Protein AF-A0AA86NHS2-F1 (afdb_monomer)

pLDDT: mean 91.29, std 10.72, range [33.91, 97.88]

Mean predicted aligned error: 5.71 Å

Secondary structure (DSSP, 8-state):
----TTTHHHHHHHHHHHHSS-SBSSSTT-B------SSS---EEEEEEEEETTEEEEEEEEETTTTEEEEEEEETTS-HHHHHHHHHHHHTT-HHHHHHHHHTT--EEEETTSSS--EEEETTEEEE-S--EEEE-----------

Organism: NCBI:txid28002

Sequence (147 aa):
MQIDKVSLDILEAIYQTKYNRKLVGSSMGQFHSDFQSKLGKVQYADQAVYISKKVYCARLVIDASKHIYDYHVRMKGVSDGAISVQADENFQGDFIKLYQYLYIAKPIKFDLCATKPIFEYKGYQVFTKGSFIRQLQFPLKDNEKKQ

Foldseek 3Di:
DDDDPVCVVVVQVVCCVVPVDGQDDDDPNHDDDPDDDPVADFPHFPDKADQDVQFIKTWTPHDPVVPDIDMDGTDPPADPVQLQVQCVVPPVSDSVVVRVCQQQFHKDKTWNPPPHWDWDDDPNDIDTDPTDIDIDTGDHPPPDPPD

Structure (mmCIF, N/CA/C/O backbone):
data_AF-A0AA86NHS2-F1
#
_entry.id   AF-A0AA86NHS2-F1
#
loop_
_atom_site.group_PDB
_atom_site.id
_atom_site.type_symbol
_atom_site.label_atom_id
_atom_site.label_alt_id
_atom_site.label_comp_id
_atom_site.label_asym_id
_atom_site.label_entity_id
_atom_site.label_seq_id
_atom_site.pdbx_PDB_ins_code
_atom_site.Cartn_x
_atom_site.Cartn_y
_atom_site.Cartn_z
_atom_site.occupancy
_atom_site.B_iso_or_equiv
_atom_site.auth_seq_id
_atom_site.auth_comp_id
_atom_site.auth_asym_id
_atom_site.auth_atom_id
_atom_site.pdbx_PDB_model_num
ATOM 1 N N . MET A 1 1 ? -8.450 -6.005 9.014 1.00 65.50 1 MET A N 1
ATOM 2 C CA . MET A 1 1 ? -9.927 -6.068 9.069 1.00 65.50 1 MET A CA 1
ATOM 3 C C . MET A 1 1 ? -10.426 -4.640 8.946 1.00 65.50 1 MET A C 1
ATOM 5 O O . MET A 1 1 ? -9.812 -3.780 9.561 1.00 65.50 1 MET A O 1
ATOM 9 N N . GLN A 1 2 ? -11.431 -4.368 8.113 1.00 76.06 2 GLN A N 1
ATOM 10 C CA . GLN A 1 2 ? -12.066 -3.047 8.067 1.00 76.06 2 GLN A CA 1
ATOM 11 C C . GLN A 1 2 ? -13.393 -3.126 8.805 1.00 76.06 2 GLN A C 1
ATOM 13 O O . GLN A 1 2 ? -14.148 -4.074 8.602 1.00 76.06 2 GLN A O 1
ATOM 18 N N . ILE A 1 3 ? -13.628 -2.154 9.674 1.00 84.50 3 ILE A N 1
ATOM 19 C CA . ILE A 1 3 ? -14.869 -2.002 10.421 1.00 84.50 3 ILE A CA 1
ATOM 20 C C . ILE A 1 3 ? -15.398 -0.625 10.053 1.00 84.50 3 ILE A C 1
ATOM 22 O O . ILE A 1 3 ? -14.632 0.341 10.015 1.00 84.50 3 ILE A O 1
ATOM 26 N N . ASP A 1 4 ? -16.683 -0.560 9.728 1.00 87.31 4 ASP A N 1
ATOM 27 C CA . ASP A 1 4 ? -17.345 0.711 9.493 1.00 87.31 4 ASP A CA 1
ATOM 28 C C . ASP A 1 4 ? -17.280 1.573 10.761 1.00 87.31 4 ASP A C 1
ATOM 30 O O . ASP A 1 4 ? -17.568 1.104 11.863 1.00 87.31 4 ASP A O 1
ATOM 34 N N . LYS A 1 5 ? -16.880 2.837 10.599 1.00 85.81 5 LYS A N 1
ATOM 35 C CA . LYS A 1 5 ? -16.620 3.733 11.729 1.00 85.81 5 LYS A CA 1
ATOM 36 C C . LYS A 1 5 ? -17.889 3.997 12.538 1.00 85.81 5 LYS A C 1
ATOM 38 O O . LYS A 1 5 ? -17.812 4.061 13.758 1.00 85.81 5 LYS A O 1
ATOM 43 N N . VAL A 1 6 ? -19.035 4.142 11.869 1.00 89.00 6 VAL A N 1
ATOM 44 C CA . VAL A 1 6 ? -20.322 4.440 12.522 1.00 89.00 6 VAL A CA 1
ATOM 45 C C . VAL A 1 6 ? -20.804 3.239 13.334 1.00 89.00 6 VAL A C 1
ATOM 47 O O . VAL A 1 6 ? -21.338 3.388 14.428 1.00 89.00 6 VAL A O 1
ATOM 50 N N . SER A 1 7 ? -20.564 2.037 12.820 1.00 92.25 7 SER A N 1
ATOM 51 C CA . SER A 1 7 ? -20.989 0.789 13.453 1.00 92.25 7 SER A CA 1
ATOM 52 C C . SER A 1 7 ? -20.069 0.321 14.592 1.00 92.25 7 SER A C 1
ATOM 54 O O . SER A 1 7 ? -20.418 -0.630 15.295 1.00 92.25 7 SER A O 1
ATOM 56 N N . LEU A 1 8 ? -18.899 0.947 14.781 1.00 91.38 8 LEU A N 1
ATOM 57 C CA . LEU A 1 8 ? -17.892 0.501 15.746 1.00 91.38 8 LEU A CA 1
ATOM 58 C C . LEU A 1 8 ? -18.406 0.562 17.190 1.00 91.38 8 LEU A C 1
ATOM 60 O O . LEU A 1 8 ? -18.296 -0.432 17.899 1.00 91.38 8 LEU A O 1
ATOM 64 N N . ASP A 1 9 ? -19.029 1.669 17.597 1.00 92.62 9 ASP A N 1
ATOM 65 C CA . ASP A 1 9 ? -19.517 1.848 18.974 1.00 92.62 9 ASP A CA 1
ATOM 66 C C . ASP A 1 9 ? -20.581 0.798 19.341 1.00 92.62 9 ASP A C 1
ATOM 68 O O . ASP A 1 9 ? -20.570 0.216 20.429 1.00 92.62 9 ASP A O 1
ATOM 72 N N . ILE A 1 10 ? -21.468 0.491 18.388 1.00 95.00 10 ILE A N 1
ATOM 73 C CA . ILE A 1 10 ? -22.498 -0.547 18.531 1.00 95.00 10 ILE A CA 1
ATOM 74 C C . ILE A 1 10 ? -21.839 -1.924 18.670 1.00 95.00 10 ILE A C 1
ATOM 76 O O . ILE A 1 10 ? -22.213 -2.720 19.536 1.00 95.00 10 ILE A O 1
ATOM 80 N N . LEU A 1 11 ? -20.840 -2.208 17.831 1.00 94.44 11 LEU A N 1
ATOM 81 C CA . LEU A 1 11 ? -20.103 -3.465 17.865 1.00 94.44 11 LEU A CA 1
ATOM 82 C C . LEU A 1 11 ? -19.352 -3.645 19.193 1.00 94.44 11 LEU A C 1
ATOM 84 O O . LEU A 1 11 ? -19.390 -4.741 19.754 1.00 94.44 11 LEU A O 1
ATOM 88 N N . GLU A 1 12 ? -18.710 -2.596 19.716 1.00 94.81 12 GLU A N 1
ATOM 89 C CA . GLU A 1 12 ? -18.030 -2.629 21.016 1.00 94.81 12 GLU A CA 1
ATOM 90 C C . GLU A 1 12 ? -19.004 -2.952 22.156 1.00 94.81 12 GLU A C 1
ATOM 92 O O . GLU A 1 12 ? -18.722 -3.839 22.967 1.00 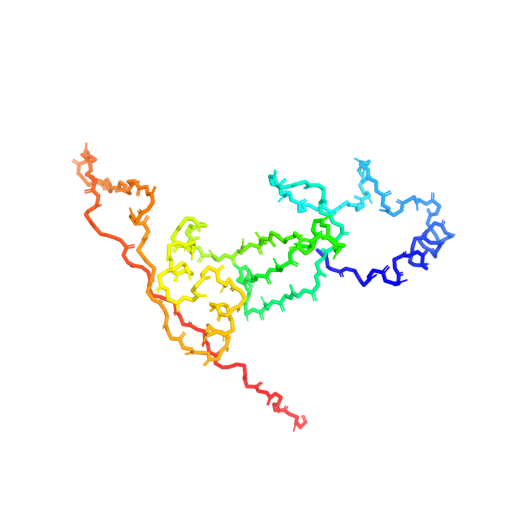94.81 12 GLU A O 1
ATOM 97 N N . ALA A 1 13 ? -20.173 -2.301 22.183 1.00 96.06 13 ALA A N 1
ATOM 98 C CA . ALA A 1 13 ? -21.196 -2.524 23.204 1.00 96.06 13 ALA A CA 1
ATOM 99 C C . ALA A 1 13 ? -21.746 -3.962 23.183 1.00 96.06 13 ALA A C 1
ATOM 101 O O . ALA A 1 13 ? -21.842 -4.621 24.227 1.00 96.06 13 ALA A O 1
ATOM 102 N N . ILE A 1 14 ? -22.061 -4.488 21.994 1.00 96.56 14 ILE A N 1
ATOM 103 C CA . ILE A 1 14 ? -22.547 -5.867 21.831 1.00 96.56 14 ILE A CA 1
ATOM 104 C C . ILE A 1 14 ? -21.451 -6.872 22.204 1.00 96.56 14 ILE A C 1
ATOM 106 O O . ILE A 1 14 ? -21.726 -7.860 22.889 1.00 96.56 14 ILE A O 1
ATOM 110 N N . TYR A 1 15 ? -20.206 -6.632 21.786 1.00 96.06 15 TYR A N 1
ATOM 111 C CA . TYR A 1 15 ? -19.075 -7.510 22.086 1.00 96.06 15 TYR A CA 1
ATOM 112 C C . TYR A 1 15 ? -18.791 -7.573 23.593 1.00 96.06 15 TYR A C 1
ATOM 114 O O . TYR A 1 15 ? -18.637 -8.669 24.139 1.00 96.06 15 TYR A O 1
ATOM 122 N N . GLN A 1 16 ? -18.816 -6.427 24.283 1.00 96.75 16 GLN A N 1
ATOM 123 C CA . GLN A 1 16 ? -18.694 -6.368 25.739 1.00 96.75 16 GLN A CA 1
ATOM 124 C C . GLN A 1 16 ? -19.843 -7.115 26.423 1.00 96.75 16 GLN A C 1
ATOM 126 O O . GLN A 1 16 ? -19.592 -7.900 27.329 1.00 96.75 16 GLN A O 1
ATOM 131 N N . THR A 1 17 ? -21.086 -6.939 25.972 1.00 97.88 17 THR A N 1
ATOM 132 C CA . THR A 1 17 ? -22.250 -7.626 26.563 1.00 97.88 17 THR A CA 1
ATOM 133 C C . THR A 1 17 ? -22.166 -9.143 26.390 1.00 97.88 17 THR A C 1
ATOM 135 O O . THR A 1 17 ? -22.435 -9.898 27.319 1.00 97.88 17 THR A O 1
ATOM 138 N N . LYS A 1 18 ? -21.768 -9.607 25.201 1.00 97.88 18 LYS A N 1
ATOM 139 C CA . LYS A 1 18 ? -21.750 -11.033 24.861 1.00 97.88 18 LYS A CA 1
ATOM 140 C C . LYS A 1 18 ? -20.569 -11.787 25.468 1.00 97.88 18 LYS A C 1
ATOM 142 O O . LYS A 1 18 ? -20.714 -12.951 25.828 1.00 97.88 18 LYS A O 1
ATOM 147 N N . TYR A 1 19 ? -19.400 -11.154 25.533 1.00 96.12 19 TYR A N 1
ATOM 148 C CA . TYR A 1 19 ? -18.154 -11.831 25.900 1.00 96.12 19 TYR A CA 1
ATOM 149 C C . TYR A 1 19 ? -17.507 -11.288 27.174 1.00 96.12 19 TYR A C 1
ATOM 151 O O . TYR A 1 19 ? -16.507 -11.850 27.611 1.00 96.12 19 TYR A O 1
ATOM 159 N N . ASN A 1 20 ? -18.040 -10.209 27.759 1.00 95.94 20 ASN A N 1
ATOM 160 C CA . ASN A 1 20 ? -17.457 -9.484 28.891 1.00 95.94 20 ASN A CA 1
ATOM 161 C C . ASN A 1 20 ? -15.980 -9.105 28.669 1.00 95.94 20 ASN A C 1
ATOM 163 O O . ASN A 1 20 ? -15.144 -9.186 29.569 1.00 95.94 20 ASN A O 1
ATOM 167 N N . ARG A 1 21 ? -15.639 -8.737 27.429 1.00 94.62 21 ARG A N 1
ATOM 168 C CA . ARG A 1 21 ? -14.285 -8.376 26.996 1.00 94.62 21 ARG A CA 1
ATOM 169 C C . ARG A 1 21 ? -14.339 -7.106 26.168 1.00 94.62 21 ARG A C 1
ATOM 171 O O . ARG A 1 21 ? -15.222 -6.954 25.332 1.00 94.62 21 ARG A O 1
ATOM 178 N N . LYS A 1 22 ? -13.336 -6.247 26.335 1.00 95.12 22 LYS A N 1
ATOM 179 C CA . LYS A 1 22 ? -13.182 -5.043 25.518 1.00 95.12 22 LYS A CA 1
ATOM 180 C C . LYS A 1 22 ? -12.757 -5.425 24.098 1.00 95.12 22 LYS A C 1
ATOM 182 O O . LYS A 1 22 ? -11.830 -6.219 23.944 1.00 95.12 22 LYS A O 1
ATOM 187 N N . LEU A 1 23 ? -13.417 -4.864 23.084 1.00 93.25 23 LEU A N 1
ATOM 188 C CA . LEU A 1 23 ? -13.103 -5.135 21.679 1.00 93.25 23 LEU A CA 1
ATOM 189 C C . LEU A 1 23 ? -11.828 -4.414 21.233 1.00 93.25 23 LEU A C 1
ATOM 191 O O . LEU A 1 23 ? -10.956 -5.049 20.652 1.00 93.25 23 LEU A O 1
ATOM 195 N N . VAL A 1 24 ? -11.713 -3.110 21.504 1.00 92.19 24 VAL A N 1
ATOM 196 C CA . VAL A 1 24 ? -10.607 -2.267 21.028 1.00 92.19 24 VAL A CA 1
ATOM 197 C C . VAL A 1 24 ? -9.635 -1.915 22.155 1.00 92.19 24 VAL A C 1
ATOM 199 O O . VAL A 1 24 ? -10.031 -1.533 23.258 1.00 92.19 24 VAL A O 1
ATOM 202 N N . GLY A 1 25 ? -8.337 -2.022 21.882 1.00 90.69 25 GLY A N 1
ATOM 203 C CA . GLY A 1 25 ? -7.265 -1.715 22.823 1.00 90.69 25 GLY A CA 1
ATOM 204 C C . GLY A 1 25 ? -5.950 -2.417 22.477 1.00 90.69 25 GLY A C 1
ATOM 205 O O . GLY A 1 25 ? -5.772 -2.918 21.371 1.00 90.69 25 GLY A O 1
ATOM 206 N N . SER A 1 26 ? -5.009 -2.414 23.420 1.00 90.06 26 SER A N 1
ATOM 207 C CA . SER A 1 26 ? -3.631 -2.892 23.232 1.00 90.06 26 SER A CA 1
ATOM 208 C C . SER A 1 26 ? -3.346 -4.273 23.828 1.00 90.06 26 SER A C 1
ATOM 210 O O . SER A 1 26 ? -2.252 -4.804 23.650 1.00 90.06 26 SER A O 1
ATOM 212 N N . SER A 1 27 ? -4.294 -4.860 24.562 1.00 92.56 27 SER A N 1
ATOM 213 C CA . SER A 1 27 ? -4.116 -6.184 25.167 1.00 92.56 27 SER A CA 1
ATOM 214 C C . SER A 1 27 ? -4.334 -7.306 24.153 1.00 92.56 27 SER A C 1
ATOM 216 O O . SER A 1 27 ? -5.006 -7.137 23.136 1.00 92.56 27 SER A O 1
ATOM 218 N N . MET A 1 28 ? -3.797 -8.491 24.450 1.00 89.44 28 MET A N 1
ATOM 219 C CA . MET A 1 28 ? -3.968 -9.671 23.601 1.00 89.44 28 MET A CA 1
ATOM 220 C C . MET A 1 28 ? -5.457 -9.974 23.363 1.00 89.44 28 MET A C 1
ATOM 222 O O . MET A 1 28 ? -6.243 -10.083 24.305 1.00 89.44 28 MET A O 1
ATOM 226 N N . GLY A 1 29 ? -5.835 -10.125 22.093 1.00 87.25 29 GLY A N 1
ATOM 227 C CA . GLY A 1 29 ? -7.222 -10.359 21.683 1.00 87.25 29 GLY A CA 1
ATOM 228 C C . GLY A 1 29 ? -8.070 -9.093 21.521 1.00 87.25 29 GLY A C 1
ATOM 229 O O . GLY A 1 29 ? -9.257 -9.220 21.232 1.00 87.25 29 GLY A O 1
ATOM 230 N N . GLN A 1 30 ? -7.487 -7.901 21.686 1.00 92.75 30 GLN A N 1
ATOM 231 C CA . GLN A 1 30 ? -8.120 -6.627 21.343 1.00 92.75 30 GLN A CA 1
ATOM 232 C C . GLN A 1 30 ? -7.689 -6.163 19.948 1.00 92.75 30 GLN A C 1
ATOM 234 O O . GLN A 1 30 ? -6.562 -6.397 19.508 1.00 92.75 30 GLN A O 1
ATOM 239 N N . PHE A 1 31 ? -8.593 -5.479 19.257 1.00 89.38 31 PHE A N 1
ATOM 240 C CA . PHE A 1 31 ? -8.326 -4.835 17.981 1.00 89.38 31 PHE A CA 1
ATOM 241 C C . PHE A 1 31 ? -7.714 -3.452 18.196 1.00 89.38 31 PHE A C 1
ATOM 243 O O . PHE A 1 31 ? -8.094 -2.710 19.097 1.00 89.38 31 PHE A O 1
ATOM 250 N N . HIS A 1 32 ? -6.795 -3.074 17.324 1.00 84.75 32 HIS A N 1
ATOM 251 C CA . HIS A 1 32 ? -6.306 -1.711 17.186 1.00 84.75 32 HIS A CA 1
ATOM 252 C C . HIS A 1 32 ? -6.090 -1.437 15.699 1.00 84.75 32 HIS A C 1
ATOM 254 O O . HIS A 1 32 ? -6.008 -2.361 14.889 1.00 84.75 32 HIS A O 1
ATOM 260 N N . SER A 1 33 ? -6.066 -0.162 15.318 1.00 82.12 33 SER A N 1
ATOM 261 C CA . SER A 1 33 ? -5.696 0.193 13.952 1.00 82.12 33 SER A CA 1
ATOM 262 C C . SER A 1 33 ? -4.195 -0.022 13.780 1.00 82.12 33 SER A C 1
ATOM 264 O O . SER A 1 33 ? -3.404 0.640 14.449 1.00 82.12 33 SER A O 1
ATOM 266 N N . ASP A 1 34 ? -3.811 -0.913 12.867 1.00 80.56 34 ASP A N 1
ATOM 267 C CA . ASP A 1 34 ? -2.405 -1.176 12.529 1.00 80.56 34 ASP A CA 1
ATOM 268 C C . ASP A 1 34 ? -1.788 -0.069 11.650 1.00 80.56 34 ASP A C 1
ATOM 270 O O . ASP A 1 34 ? -0.605 -0.121 11.309 1.00 80.56 34 ASP A O 1
ATOM 274 N N . PHE A 1 35 ? -2.579 0.921 11.219 1.00 86.94 35 PHE A N 1
ATOM 275 C CA . PHE A 1 35 ? -2.100 1.960 10.314 1.00 86.94 35 PHE A CA 1
ATOM 276 C C . PHE A 1 35 ? -1.223 2.979 11.041 1.00 86.94 35 PHE A C 1
ATOM 278 O O . PHE A 1 35 ? -1.631 3.592 12.027 1.00 86.94 35 PHE A O 1
ATOM 285 N N . GLN A 1 36 ? -0.030 3.196 10.494 1.00 85.88 36 GLN A N 1
ATOM 286 C CA . GLN A 1 36 ? 0.935 4.182 10.963 1.00 85.88 36 GLN A CA 1
ATOM 287 C C . GLN A 1 36 ? 1.125 5.249 9.888 1.00 85.88 36 GLN A C 1
ATOM 289 O O . GLN A 1 36 ? 1.149 4.934 8.700 1.00 85.88 36 GLN A O 1
ATOM 294 N N . SER A 1 37 ? 1.285 6.499 10.314 1.00 90.38 37 SER A N 1
ATOM 295 C CA . SER A 1 37 ? 1.599 7.628 9.444 1.00 90.38 37 SER A CA 1
ATOM 296 C C . SER A 1 37 ? 2.657 8.497 10.109 1.00 90.38 37 SER A C 1
ATOM 298 O O . SER A 1 37 ? 2.643 8.685 11.326 1.00 90.38 37 SER A O 1
ATOM 300 N N . LYS A 1 38 ? 3.570 9.052 9.308 1.00 89.88 38 LYS A N 1
ATOM 301 C CA . LYS A 1 38 ? 4.534 10.055 9.788 1.00 89.88 38 LYS A CA 1
ATOM 302 C C . LYS A 1 38 ? 3.893 11.433 9.976 1.00 89.88 38 LYS A C 1
ATOM 304 O O . LYS A 1 38 ? 4.463 12.269 10.666 1.00 89.88 38 LYS A O 1
ATOM 309 N N . LEU A 1 39 ? 2.725 11.661 9.372 1.00 91.50 39 LEU A N 1
ATOM 310 C CA . LEU A 1 39 ? 2.003 12.934 9.418 1.00 91.50 39 LEU A CA 1
ATOM 311 C C . LEU A 1 39 ? 1.151 13.081 10.687 1.00 91.50 39 LEU A C 1
ATOM 313 O O . LEU A 1 39 ? 0.716 14.183 11.007 1.00 91.50 39 LEU A O 1
ATOM 317 N N . GLY A 1 40 ? 0.919 11.988 11.421 1.00 92.00 40 GLY A N 1
ATOM 318 C CA . GLY A 1 40 ? 0.203 12.007 12.693 1.00 92.00 40 GLY A CA 1
ATOM 319 C C . GLY A 1 40 ? -0.610 10.741 12.955 1.00 92.00 40 GLY A C 1
ATOM 320 O O . GLY A 1 40 ? -0.426 9.702 12.321 1.00 92.00 40 GLY A O 1
ATOM 321 N N . LYS A 1 41 ? -1.531 10.828 13.921 1.00 91.12 41 LYS A N 1
ATOM 322 C CA . LYS A 1 41 ? -2.422 9.718 14.272 1.00 91.12 41 LYS A CA 1
ATOM 323 C C . LYS A 1 41 ? -3.495 9.544 13.196 1.00 91.12 41 LYS A C 1
ATOM 325 O O . LYS A 1 41 ? -4.269 10.458 12.936 1.00 91.12 41 LYS A O 1
ATOM 330 N N . VAL A 1 42 ? -3.578 8.342 12.634 1.00 92.44 42 VAL A N 1
ATOM 331 C CA . VAL A 1 42 ? -4.625 7.963 11.679 1.00 92.44 42 VAL A CA 1
ATOM 332 C C . VAL A 1 42 ? -5.981 7.935 12.385 1.00 92.44 42 VAL A C 1
ATOM 334 O O . VAL A 1 42 ? -6.139 7.241 13.391 1.00 92.44 42 VAL A O 1
ATOM 337 N N . GLN A 1 43 ? -6.959 8.674 11.860 1.00 90.94 43 GLN A N 1
ATOM 338 C CA . GLN A 1 43 ? -8.319 8.697 12.403 1.00 90.94 43 GLN A CA 1
ATOM 339 C C . GLN A 1 43 ? -9.170 7.566 11.820 1.00 90.94 43 GLN A C 1
ATOM 341 O O . GLN A 1 43 ? -9.808 6.822 12.559 1.00 90.94 43 GLN A O 1
ATOM 346 N N . TYR A 1 44 ? -9.207 7.461 10.493 1.00 91.25 44 TYR A N 1
ATOM 347 C CA . TYR A 1 44 ? -9.936 6.444 9.732 1.00 91.25 44 TYR A CA 1
ATOM 348 C C . TYR A 1 44 ? -9.433 6.437 8.282 1.00 91.25 44 TYR A C 1
ATOM 350 O O . TYR A 1 44 ? -8.658 7.307 7.889 1.00 91.25 44 TYR A O 1
ATOM 358 N N . ALA A 1 45 ? -9.865 5.459 7.489 1.00 92.50 45 ALA A N 1
ATOM 359 C CA . ALA A 1 45 ? -9.681 5.474 6.041 1.00 92.50 45 ALA A CA 1
ATOM 360 C C . ALA A 1 45 ? -11.000 5.875 5.372 1.00 92.50 45 ALA A C 1
ATOM 362 O O . ALA A 1 45 ? -12.040 5.315 5.716 1.00 92.50 45 ALA A O 1
ATOM 363 N N . ASP A 1 46 ? -10.966 6.837 4.452 1.00 93.81 46 ASP A N 1
ATOM 364 C CA . ASP A 1 46 ? -12.158 7.337 3.750 1.00 93.81 46 ASP A CA 1
ATOM 365 C C . ASP A 1 46 ? -12.336 6.714 2.359 1.00 93.81 46 ASP A C 1
ATOM 367 O O . ASP A 1 46 ? -13.447 6.651 1.837 1.00 93.81 46 ASP A O 1
ATOM 371 N N . GLN A 1 47 ? -11.252 6.211 1.767 1.00 94.00 47 GLN A N 1
ATOM 372 C CA . GLN A 1 47 ? -11.268 5.574 0.459 1.00 94.00 47 GLN A CA 1
ATOM 373 C C . GLN A 1 47 ? -10.332 4.367 0.427 1.00 94.00 47 GLN A C 1
ATOM 375 O O . GLN A 1 47 ? -9.239 4.398 0.990 1.00 94.00 47 GLN A O 1
ATOM 380 N N . ALA A 1 48 ? -10.736 3.300 -0.264 1.00 94.25 48 ALA A N 1
ATOM 381 C CA . ALA A 1 48 ? -9.882 2.142 -0.489 1.00 94.25 48 ALA A CA 1
ATOM 382 C C . ALA A 1 48 ? -10.171 1.453 -1.828 1.00 94.25 48 ALA A C 1
ATOM 384 O O . ALA A 1 48 ? -11.309 1.415 -2.292 1.00 94.25 48 ALA A O 1
ATOM 385 N N . VAL A 1 49 ? -9.132 0.872 -2.430 1.00 95.62 49 VAL A N 1
ATOM 386 C CA . VAL A 1 49 ? -9.201 0.083 -3.665 1.00 95.62 49 VAL A CA 1
ATOM 387 C C . VAL A 1 49 ? -8.620 -1.302 -3.399 1.00 95.62 49 VAL A C 1
ATOM 389 O O . VAL A 1 49 ? -7.444 -1.434 -3.056 1.00 95.62 49 VAL A O 1
ATOM 392 N N . TYR A 1 50 ? -9.439 -2.342 -3.582 1.00 94.31 50 TYR A N 1
ATOM 393 C CA . TYR A 1 50 ? -9.079 -3.743 -3.345 1.00 94.31 50 TYR A CA 1
ATOM 394 C C . TYR A 1 50 ? -9.073 -4.547 -4.644 1.00 94.31 50 TYR A C 1
ATOM 396 O O . TYR A 1 50 ? -10.122 -4.928 -5.177 1.00 94.31 50 TYR A O 1
ATOM 404 N N . ILE A 1 51 ? -7.874 -4.854 -5.135 1.00 94.50 51 ILE A N 1
ATOM 405 C CA . ILE A 1 51 ? -7.700 -5.509 -6.433 1.00 94.50 51 ILE A CA 1
ATOM 406 C C . ILE A 1 51 ? -7.658 -7.027 -6.251 1.00 94.50 51 ILE A C 1
ATOM 408 O O . ILE A 1 51 ? -8.519 -7.742 -6.761 1.00 94.50 51 ILE A O 1
ATOM 412 N N . SER A 1 52 ? -6.704 -7.522 -5.458 1.00 92.06 52 SER A N 1
ATOM 413 C CA . SER A 1 52 ? -6.506 -8.953 -5.209 1.00 92.06 52 SER A CA 1
ATOM 414 C C . SER A 1 52 ? -5.914 -9.215 -3.821 1.00 92.06 52 SER A C 1
ATOM 416 O O . SER A 1 52 ? -5.610 -8.297 -3.056 1.00 92.06 52 SER A O 1
ATOM 418 N N . LYS A 1 53 ? -5.682 -10.493 -3.482 1.00 92.38 53 LYS A N 1
ATOM 419 C CA . LYS A 1 53 ? -4.961 -10.861 -2.252 1.00 92.38 53 LYS A CA 1
ATOM 420 C C . LYS A 1 53 ? -3.617 -10.120 -2.194 1.00 92.38 53 LYS A C 1
ATOM 422 O O . LYS A 1 53 ? -2.791 -10.276 -3.090 1.00 92.38 53 LYS A O 1
ATOM 427 N N . LYS A 1 54 ? -3.393 -9.365 -1.109 1.00 93.69 54 LYS A N 1
ATOM 428 C CA . LYS A 1 54 ? -2.175 -8.567 -0.855 1.00 93.69 54 LYS A CA 1
ATOM 429 C C . LYS A 1 54 ? -1.906 -7.463 -1.897 1.00 93.69 54 LYS A C 1
ATOM 431 O O . LYS A 1 54 ? -0.750 -7.074 -2.057 1.00 93.69 54 LYS A O 1
ATOM 436 N N . VAL A 1 55 ? -2.946 -6.989 -2.590 1.00 95.81 55 VAL A N 1
ATOM 437 C CA . VAL A 1 55 ? -2.877 -5.837 -3.499 1.00 95.81 55 VAL A CA 1
ATOM 438 C C . VAL A 1 55 ? -4.043 -4.894 -3.213 1.00 95.81 55 VAL A C 1
ATOM 440 O O . VAL A 1 55 ? -5.177 -5.162 -3.621 1.00 95.81 55 VAL A O 1
ATOM 443 N N . TYR A 1 56 ? -3.768 -3.823 -2.472 1.00 95.69 56 TYR A N 1
ATOM 444 C CA . TYR A 1 56 ? -4.757 -2.815 -2.101 1.00 95.69 56 TYR A CA 1
ATOM 445 C C . TYR A 1 56 ? -4.110 -1.478 -1.729 1.00 95.69 56 TYR A C 1
ATOM 447 O O . TYR A 1 56 ? -2.939 -1.423 -1.356 1.00 95.69 56 TYR A O 1
ATOM 455 N N . CYS A 1 57 ? -4.899 -0.413 -1.799 1.00 96.56 57 CYS A N 1
ATOM 456 C CA . CYS A 1 57 ? -4.539 0.921 -1.333 1.00 96.56 57 CYS A CA 1
ATOM 457 C C . CYS A 1 57 ? -5.681 1.470 -0.481 1.00 96.56 57 CYS A C 1
ATOM 459 O O . CYS A 1 57 ? -6.845 1.270 -0.824 1.00 96.56 57 CYS A O 1
ATOM 461 N N . ALA A 1 58 ? -5.352 2.144 0.616 1.00 95.19 58 ALA A N 1
ATOM 462 C CA . ALA A 1 58 ? -6.292 2.902 1.425 1.00 95.19 58 ALA A CA 1
ATOM 463 C C . ALA A 1 58 ? -5.755 4.318 1.635 1.00 95.19 58 ALA A C 1
ATOM 465 O O . ALA A 1 58 ? -4.591 4.486 2.004 1.00 95.19 58 ALA A O 1
ATOM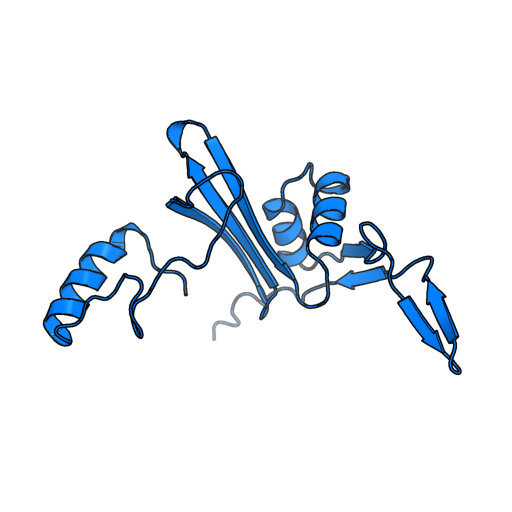 466 N N .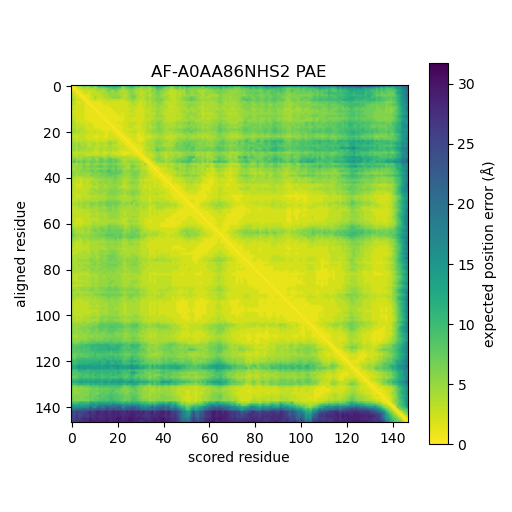 ARG A 1 59 ? -6.605 5.324 1.427 1.00 95.62 59 ARG A N 1
ATOM 467 C CA . ARG A 1 59 ? -6.324 6.700 1.826 1.00 95.62 59 ARG A CA 1
ATOM 468 C C . ARG A 1 59 ? -6.696 6.861 3.293 1.00 95.62 59 ARG A C 1
ATOM 470 O O . ARG A 1 59 ? -7.803 6.528 3.710 1.00 95.62 59 ARG A O 1
ATOM 477 N N . LEU A 1 60 ? -5.725 7.302 4.074 1.00 95.00 60 LEU A N 1
ATOM 478 C CA . LEU A 1 60 ? -5.806 7.486 5.509 1.00 95.00 60 LEU A CA 1
ATOM 479 C C . LEU A 1 60 ? -6.055 8.961 5.806 1.00 95.00 60 LEU A C 1
ATOM 481 O O . LEU A 1 60 ? -5.302 9.826 5.368 1.00 95.00 60 LEU A O 1
ATOM 485 N N . VAL A 1 61 ? -7.089 9.245 6.586 1.00 95.00 61 VAL A N 1
ATOM 486 C CA . VAL A 1 61 ? -7.387 10.590 7.074 1.00 95.00 61 VAL A CA 1
ATOM 487 C C . VAL A 1 61 ? -6.640 10.808 8.385 1.00 95.00 61 VAL A C 1
ATOM 489 O O . VAL A 1 61 ? -6.875 10.097 9.367 1.00 95.00 61 VAL A O 1
ATOM 492 N N . ILE A 1 62 ? -5.739 11.791 8.400 1.00 95.44 62 ILE A N 1
ATOM 493 C CA . ILE A 1 62 ? -4.984 12.197 9.595 1.00 95.44 62 ILE A CA 1
ATOM 494 C C . ILE A 1 62 ? -5.698 13.363 10.284 1.00 95.44 62 ILE A C 1
ATOM 496 O O . ILE A 1 62 ? -5.956 13.321 11.486 1.00 95.44 62 ILE A O 1
ATOM 500 N N . ASP A 1 63 ? -6.076 14.383 9.511 1.00 93.75 63 ASP A N 1
ATOM 501 C CA . ASP A 1 63 ? -6.875 15.518 9.974 1.00 93.75 63 ASP A CA 1
ATOM 502 C C . ASP A 1 63 ? -7.860 15.931 8.875 1.00 93.75 63 ASP A C 1
ATOM 504 O O . ASP A 1 63 ? -7.478 16.528 7.866 1.00 93.75 63 ASP A O 1
ATOM 508 N N . ALA A 1 64 ? -9.140 15.606 9.077 1.00 91.69 64 ALA A N 1
ATOM 509 C CA . ALA A 1 64 ? -10.204 15.931 8.132 1.00 91.69 64 ALA A CA 1
ATOM 510 C C . ALA A 1 64 ? -10.418 17.446 7.978 1.00 91.69 64 ALA A C 1
ATOM 512 O O . ALA A 1 64 ? -10.754 17.903 6.891 1.00 91.69 64 ALA A O 1
ATOM 513 N N . SER A 1 65 ? -10.197 18.234 9.037 1.00 93.62 65 SER A N 1
ATOM 514 C CA . SER A 1 65 ? -10.419 19.687 9.004 1.00 93.62 65 SER A CA 1
ATOM 515 C C . SER A 1 65 ? -9.371 20.409 8.155 1.00 93.62 65 SER A C 1
ATOM 517 O O . SER A 1 65 ? -9.676 21.3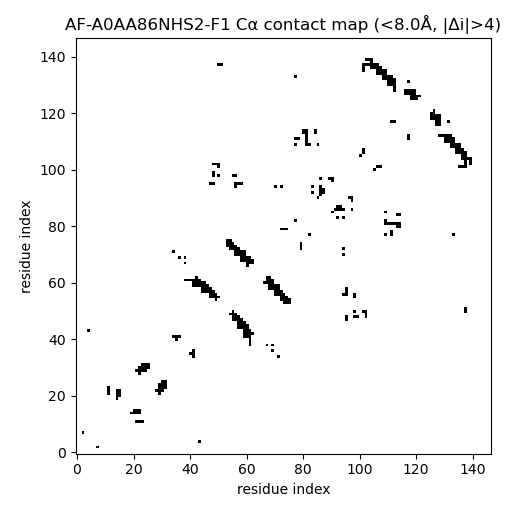77 7.460 1.00 93.62 65 SER A O 1
ATOM 519 N N . LYS A 1 66 ? -8.139 19.891 8.162 1.00 93.94 66 LYS A N 1
ATOM 520 C CA . LYS A 1 66 ? -6.996 20.440 7.422 1.00 93.94 66 LYS A CA 1
ATOM 521 C C . LYS A 1 66 ? -6.718 19.722 6.105 1.00 93.94 66 LYS A C 1
ATOM 523 O O . LYS A 1 66 ? -5.741 20.059 5.448 1.00 93.94 66 LYS A O 1
ATOM 528 N N . HIS A 1 67 ? -7.551 18.749 5.728 1.00 92.62 67 HIS A N 1
ATOM 529 C CA . HIS A 1 67 ? -7.366 17.944 4.519 1.00 92.62 67 HIS A CA 1
ATOM 530 C C . HIS A 1 67 ? -5.974 17.279 4.466 1.00 92.62 67 HIS A C 1
ATOM 532 O O . HIS A 1 67 ? -5.321 17.244 3.424 1.00 92.62 67 HIS A O 1
ATOM 538 N N . ILE A 1 68 ? -5.504 16.770 5.613 1.00 94.94 68 ILE A N 1
ATOM 539 C CA . ILE A 1 68 ? -4.221 16.063 5.719 1.00 94.94 68 ILE A CA 1
ATOM 540 C C . ILE A 1 68 ? -4.476 14.567 5.561 1.00 94.94 68 ILE A C 1
ATOM 542 O O . ILE A 1 68 ? -5.137 13.940 6.401 1.00 94.94 68 ILE A O 1
ATOM 546 N N . TYR A 1 69 ? -3.906 14.004 4.499 1.00 94.81 69 TYR A N 1
ATOM 547 C CA . TYR A 1 69 ? -4.053 12.603 4.128 1.00 94.81 69 TYR A CA 1
ATOM 548 C C . TYR A 1 69 ? -2.700 11.902 4.053 1.00 94.81 69 TYR A C 1
ATOM 550 O O . TYR A 1 69 ? -1.684 12.517 3.736 1.00 94.81 69 TYR A O 1
ATOM 558 N N . ASP A 1 70 ? -2.718 10.599 4.299 1.00 95.44 70 ASP A N 1
ATOM 559 C CA . ASP A 1 70 ? -1.617 9.685 4.005 1.00 95.44 70 ASP A CA 1
ATOM 560 C C . ASP A 1 70 ? -2.158 8.481 3.221 1.00 95.44 70 ASP A C 1
ATOM 562 O O . ASP A 1 70 ? -3.371 8.313 3.074 1.00 95.44 70 ASP A O 1
ATOM 566 N N . TYR A 1 71 ? -1.282 7.617 2.724 1.00 95.44 71 TYR A N 1
ATOM 567 C CA . TYR A 1 71 ? -1.671 6.418 1.994 1.00 95.44 71 TYR A CA 1
ATOM 568 C C . TYR A 1 71 ? -1.058 5.176 2.622 1.00 95.44 71 TYR A C 1
ATOM 570 O O . TYR A 1 71 ? 0.146 5.079 2.841 1.00 95.44 71 TYR A O 1
ATOM 578 N N . HIS A 1 72 ? -1.895 4.166 2.838 1.00 94.56 72 HIS A N 1
ATOM 579 C CA . HIS A 1 72 ? -1.433 2.821 3.126 1.00 94.56 72 HIS A CA 1
ATOM 580 C C . HIS A 1 72 ? -1.549 1.969 1.868 1.00 94.56 72 HIS A C 1
ATOM 582 O O . HIS A 1 72 ? -2.646 1.634 1.414 1.00 94.56 72 HIS A O 1
ATOM 588 N N . VAL A 1 73 ? -0.400 1.615 1.304 1.00 95.56 73 VAL A N 1
ATOM 589 C CA . VAL A 1 73 ? -0.299 0.824 0.079 1.00 95.56 73 VAL A CA 1
ATOM 590 C C . VAL A 1 73 ? 0.209 -0.573 0.380 1.00 95.56 73 VAL A C 1
ATOM 592 O O . VAL A 1 73 ? 1.033 -0.789 1.265 1.00 95.56 73 VAL A O 1
ATOM 595 N N . ARG A 1 74 ? -0.274 -1.548 -0.383 1.00 95.50 74 ARG A N 1
ATOM 596 C CA . ARG A 1 74 ? 0.273 -2.896 -0.374 1.00 95.50 74 ARG A CA 1
ATOM 597 C C . ARG A 1 74 ? 0.221 -3.477 -1.769 1.00 95.50 74 ARG A C 1
ATOM 599 O O . ARG A 1 74 ? -0.858 -3.632 -2.329 1.00 95.50 74 ARG A O 1
ATOM 606 N N . MET A 1 75 ? 1.374 -3.906 -2.275 1.00 96.06 75 MET A N 1
ATOM 607 C CA . MET A 1 75 ? 1.481 -4.563 -3.575 1.00 96.06 75 MET A CA 1
ATOM 608 C C . MET A 1 75 ? 2.484 -5.713 -3.508 1.00 96.06 75 MET A C 1
ATOM 610 O O . MET A 1 75 ? 3.688 -5.516 -3.367 1.00 96.06 75 MET A O 1
ATOM 614 N N . LYS A 1 76 ? 1.999 -6.958 -3.569 1.00 95.31 76 LYS A N 1
ATOM 615 C CA . LYS A 1 76 ? 2.874 -8.134 -3.453 1.00 95.31 76 LYS A CA 1
ATOM 616 C C . LYS A 1 76 ? 3.968 -8.117 -4.530 1.00 95.31 76 LYS A C 1
ATOM 618 O O . LYS A 1 76 ? 3.685 -8.233 -5.716 1.00 95.31 76 LYS A O 1
ATOM 623 N N . GLY A 1 77 ? 5.223 -8.102 -4.083 1.00 93.62 77 GLY A N 1
ATOM 624 C CA . GLY A 1 77 ? 6.392 -8.193 -4.958 1.00 93.62 77 GLY A CA 1
ATOM 625 C C . GLY A 1 77 ? 6.842 -6.865 -5.563 1.00 93.62 77 GLY A C 1
ATOM 626 O O . GLY A 1 77 ? 7.780 -6.886 -6.351 1.00 93.62 77 GLY A O 1
ATOM 627 N N . VAL A 1 78 ? 6.221 -5.745 -5.187 1.00 96.50 78 VAL A N 1
ATOM 628 C CA . VAL A 1 78 ? 6.663 -4.392 -5.541 1.00 96.50 78 VAL A CA 1
ATOM 629 C C . VAL A 1 78 ? 6.922 -3.629 -4.246 1.00 96.50 78 VAL A C 1
ATOM 631 O O . VAL A 1 78 ? 6.149 -3.738 -3.299 1.00 96.50 78 VAL A O 1
ATOM 634 N N . SER A 1 79 ? 8.050 -2.928 -4.161 1.00 95.12 79 SER A N 1
ATOM 635 C CA . SER A 1 79 ? 8.398 -2.135 -2.978 1.00 95.12 79 SER A CA 1
ATOM 636 C C . SER A 1 79 ? 7.666 -0.801 -2.962 1.00 95.12 79 SER A C 1
ATOM 638 O O . SER A 1 79 ? 7.545 -0.188 -4.018 1.00 95.12 79 SER A O 1
ATOM 640 N N . ASP A 1 80 ? 7.317 -0.306 -1.774 1.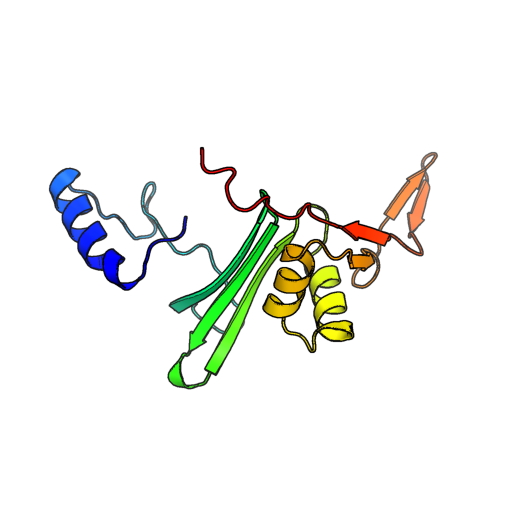00 94.75 80 ASP A N 1
ATOM 641 C CA . ASP A 1 80 ? 6.609 0.969 -1.585 1.00 94.75 80 ASP A CA 1
ATOM 642 C C . ASP A 1 80 ? 7.256 2.128 -2.351 1.00 94.75 80 ASP A C 1
ATOM 644 O O . ASP A 1 80 ? 6.562 2.835 -3.067 1.00 94.75 80 ASP A O 1
ATOM 648 N N . GLY A 1 81 ? 8.589 2.247 -2.323 1.00 95.62 81 GLY A N 1
ATOM 649 C CA . GLY A 1 81 ? 9.300 3.290 -3.072 1.00 95.62 81 GLY A CA 1
ATOM 650 C C . GLY A 1 81 ? 9.093 3.227 -4.591 1.00 95.62 81 GLY A C 1
ATOM 651 O O . GLY A 1 81 ? 8.893 4.255 -5.224 1.00 95.62 81 GLY A O 1
ATOM 652 N N . ALA A 1 82 ? 9.055 2.028 -5.178 1.00 96.50 82 ALA A N 1
ATOM 653 C CA . ALA A 1 82 ? 8.770 1.870 -6.607 1.00 96.50 82 ALA A CA 1
ATOM 654 C C . ALA A 1 82 ? 7.308 2.222 -6.936 1.00 96.50 82 ALA A C 1
ATOM 656 O O . ALA A 1 82 ? 7.023 2.722 -8.019 1.00 96.50 82 ALA A O 1
ATOM 657 N N . ILE A 1 83 ? 6.380 1.985 -5.998 1.00 97.38 83 ILE A N 1
ATOM 658 C CA . ILE A 1 83 ? 4.983 2.419 -6.133 1.00 97.38 83 ILE A CA 1
ATOM 659 C C . ILE A 1 83 ? 4.906 3.948 -6.075 1.00 97.38 83 ILE A C 1
ATOM 661 O O . ILE A 1 83 ? 4.209 4.529 -6.900 1.00 97.38 83 ILE A O 1
ATOM 665 N N . SER A 1 84 ? 5.624 4.583 -5.141 1.00 96.88 84 SER A N 1
ATOM 666 C CA . SER A 1 84 ? 5.694 6.044 -5.008 1.00 96.88 84 SER A CA 1
ATOM 667 C C . SER A 1 84 ? 6.215 6.702 -6.279 1.00 96.88 84 SER A C 1
ATOM 669 O O . SER A 1 84 ? 5.517 7.540 -6.831 1.00 96.88 84 SER A O 1
ATOM 671 N N . VAL A 1 85 ? 7.356 6.247 -6.810 1.00 97.06 85 VAL A N 1
ATOM 672 C CA . VAL A 1 85 ? 7.910 6.761 -8.078 1.00 97.06 85 VAL A CA 1
ATOM 673 C C . VAL A 1 85 ? 6.880 6.657 -9.204 1.00 97.06 85 VAL A C 1
ATOM 675 O O . VAL A 1 85 ? 6.597 7.637 -9.886 1.00 97.06 85 VAL A O 1
ATOM 678 N N . GLN A 1 86 ? 6.236 5.496 -9.347 1.00 97.06 86 GLN A N 1
ATOM 679 C CA . GLN A 1 86 ? 5.228 5.301 -10.385 1.00 97.06 86 GLN A CA 1
ATOM 680 C C . GLN A 1 86 ? 4.003 6.214 -10.206 1.00 97.06 86 GLN A C 1
ATOM 682 O O . GLN A 1 86 ? 3.443 6.686 -11.200 1.00 97.06 86 GLN A O 1
ATOM 687 N N . ALA A 1 87 ? 3.569 6.441 -8.961 1.00 97.50 87 ALA A N 1
ATOM 688 C CA . ALA A 1 87 ? 2.463 7.334 -8.628 1.00 97.50 87 ALA A CA 1
ATOM 689 C C . ALA A 1 87 ? 2.814 8.796 -8.927 1.00 97.50 87 ALA A C 1
ATOM 691 O O . ALA A 1 87 ? 2.007 9.499 -9.533 1.00 97.50 87 ALA A O 1
ATOM 692 N N . ASP A 1 88 ? 4.013 9.237 -8.560 1.00 97.19 88 ASP A N 1
ATOM 693 C CA . ASP A 1 88 ? 4.488 10.602 -8.784 1.00 97.19 88 ASP A CA 1
ATOM 694 C C . ASP A 1 88 ? 4.604 10.907 -10.282 1.00 97.19 88 ASP A C 1
ATOM 696 O O . ASP A 1 88 ? 4.052 11.898 -10.758 1.00 97.19 88 ASP A O 1
ATOM 700 N N . GLU A 1 89 ? 5.226 10.008 -11.049 1.00 96.94 89 GLU A N 1
ATOM 701 C CA . GLU A 1 89 ? 5.479 10.201 -12.481 1.00 96.94 89 GLU A CA 1
ATOM 702 C C . GLU A 1 89 ? 4.211 10.145 -13.345 1.00 96.94 89 GLU A C 1
ATOM 704 O O . GLU A 1 89 ? 4.089 10.894 -14.313 1.00 96.94 89 GLU A O 1
ATOM 709 N N . ASN A 1 90 ? 3.264 9.254 -13.027 1.00 97.31 90 ASN A N 1
ATOM 710 C CA . ASN A 1 90 ? 2.150 8.932 -13.934 1.00 97.31 90 ASN A CA 1
ATOM 711 C C . ASN A 1 90 ? 0.767 9.286 -13.374 1.00 97.31 90 ASN A C 1
ATOM 713 O O . ASN A 1 90 ? -0.216 9.284 -14.115 1.00 97.31 90 ASN A O 1
ATOM 717 N N . PHE A 1 91 ? 0.670 9.577 -12.075 1.00 97.06 91 PHE A N 1
ATOM 718 C CA . PHE A 1 91 ? -0.599 9.794 -11.377 1.00 97.06 91 PHE A CA 1
ATOM 719 C C . PHE A 1 91 ? -0.581 11.019 -10.449 1.00 97.06 91 PHE A C 1
ATOM 721 O O . PHE A 1 91 ? -1.497 11.169 -9.645 1.00 97.06 91 PHE A O 1
ATOM 728 N N . GLN A 1 92 ? 0.408 11.916 -10.575 1.00 96.69 92 GLN A N 1
ATOM 729 C CA . GLN A 1 92 ? 0.519 13.149 -9.774 1.00 96.69 92 GLN A CA 1
ATOM 730 C C . GLN A 1 92 ? 0.560 12.876 -8.256 1.00 96.69 92 GLN A C 1
ATOM 732 O O . GLN A 1 92 ? -0.018 13.621 -7.468 1.00 96.6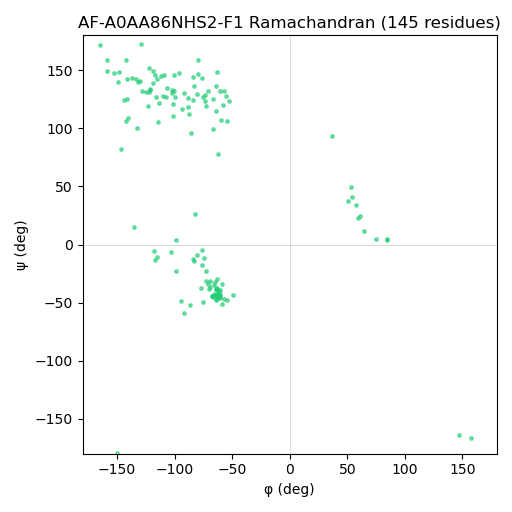9 92 GLN A O 1
ATOM 737 N N . GLY A 1 93 ? 1.175 11.761 -7.851 1.00 94.94 93 GLY A N 1
ATOM 738 C CA . GLY A 1 93 ? 1.243 11.321 -6.453 1.00 94.94 93 GLY A CA 1
ATOM 739 C C . GLY A 1 93 ? -0.065 10.730 -5.907 1.00 94.94 93 GLY A C 1
ATOM 740 O O . GLY A 1 93 ? -0.153 10.391 -4.727 1.00 94.94 93 GLY A O 1
ATOM 741 N N . ASP A 1 94 ? -1.098 10.571 -6.740 1.00 95.88 94 ASP A N 1
ATOM 742 C CA . ASP A 1 94 ? -2.378 9.985 -6.341 1.00 95.88 94 ASP A CA 1
ATOM 743 C C . ASP A 1 94 ? -2.338 8.451 -6.445 1.00 95.88 94 ASP A C 1
ATOM 745 O O . ASP A 1 94 ? -2.573 7.839 -7.495 1.00 95.88 94 ASP A O 1
ATOM 749 N N . PHE A 1 95 ? -2.065 7.809 -5.308 1.00 97.44 95 PHE A N 1
ATOM 750 C CA . PHE A 1 95 ? -2.039 6.352 -5.200 1.00 97.44 95 PHE A CA 1
ATOM 751 C C . PHE A 1 95 ? -3.403 5.716 -5.486 1.00 97.44 95 PHE A C 1
ATOM 753 O O . PHE A 1 95 ? -3.454 4.600 -6.003 1.00 97.44 95 PHE A O 1
ATOM 760 N N . ILE A 1 96 ? -4.518 6.394 -5.204 1.00 97.44 96 ILE A N 1
ATOM 761 C CA . ILE A 1 96 ? -5.841 5.838 -5.497 1.00 97.44 96 ILE A CA 1
ATOM 762 C C . ILE A 1 96 ? -6.030 5.725 -7.007 1.00 97.44 96 ILE A C 1
ATOM 764 O O . ILE A 1 96 ? -6.443 4.662 -7.473 1.00 97.44 96 ILE A O 1
ATOM 768 N N . LYS A 1 97 ? -5.665 6.753 -7.782 1.00 97.25 97 LYS A N 1
ATOM 769 C CA . LYS A 1 97 ? -5.727 6.697 -9.254 1.00 97.25 97 LYS A CA 1
ATOM 770 C C . LYS A 1 97 ? -4.848 5.588 -9.827 1.00 97.25 97 LYS A C 1
ATOM 772 O O . LYS A 1 97 ? -5.308 4.849 -10.699 1.00 97.25 97 LYS A O 1
ATOM 777 N N . LEU A 1 98 ? -3.632 5.409 -9.304 1.00 97.62 98 LEU A N 1
ATOM 778 C CA . LEU A 1 98 ? -2.752 4.305 -9.708 1.00 97.62 98 LEU A CA 1
ATOM 779 C C . LEU A 1 98 ? -3.435 2.946 -9.497 1.00 97.62 98 LEU A C 1
ATOM 781 O O . LEU A 1 98 ? -3.444 2.090 -10.386 1.00 97.62 98 LEU A O 1
ATOM 785 N N . TYR A 1 99 ? -4.042 2.732 -8.329 1.00 97.25 99 TYR A N 1
ATOM 786 C CA . TYR A 1 99 ? -4.712 1.467 -8.030 1.00 97.25 99 TYR A CA 1
ATOM 787 C C . TYR A 1 99 ? -6.032 1.301 -8.795 1.00 97.25 99 TYR A C 1
ATOM 789 O O . TYR A 1 99 ? -6.366 0.180 -9.172 1.00 97.25 99 TYR A O 1
ATOM 797 N N . GLN A 1 100 ? -6.764 2.379 -9.089 1.00 95.81 100 GLN A N 1
ATOM 798 C CA . GLN A 1 100 ? -7.928 2.346 -9.982 1.00 95.81 100 GLN A CA 1
ATOM 799 C C . GLN A 1 100 ? -7.530 1.949 -11.409 1.00 95.81 100 GLN A C 1
ATOM 801 O O . GLN A 1 100 ? -8.223 1.146 -12.031 1.00 95.81 100 GLN A O 1
ATOM 806 N N . TYR A 1 101 ? -6.388 2.434 -11.902 1.00 96.06 101 TYR A N 1
ATOM 807 C CA . TYR A 1 101 ? -5.841 2.047 -13.204 1.00 96.06 101 TYR A CA 1
ATOM 808 C C . TYR A 1 101 ? -5.539 0.541 -13.269 1.00 96.06 101 TYR A C 1
ATOM 810 O O . TYR A 1 101 ? -5.935 -0.142 -14.214 1.00 96.06 101 TYR A O 1
ATOM 818 N N . LEU A 1 102 ? -4.919 -0.013 -12.223 1.00 95.38 102 LEU A N 1
ATOM 819 C CA . LEU A 1 102 ? -4.706 -1.460 -12.099 1.00 95.38 102 LEU A CA 1
ATOM 820 C C . LEU A 1 102 ? -6.021 -2.245 -11.953 1.00 95.38 102 LEU A C 1
ATOM 822 O O . LEU A 1 102 ? -6.122 -3.365 -12.453 1.00 95.38 102 LEU A O 1
ATOM 826 N N . TYR A 1 103 ? -7.022 -1.674 -11.275 1.00 94.88 103 TYR A N 1
ATOM 827 C CA . TYR A 1 103 ? -8.334 -2.293 -11.071 1.00 94.88 103 TYR A CA 1
ATOM 828 C C . TYR A 1 103 ? -9.083 -2.511 -12.392 1.00 94.88 103 TYR A C 1
ATOM 830 O O . TYR A 1 103 ? -9.699 -3.558 -12.577 1.00 94.88 103 TYR A O 1
ATOM 838 N N . ILE A 1 104 ? -8.969 -1.578 -13.343 1.00 94.12 104 ILE A N 1
ATOM 839 C CA . ILE 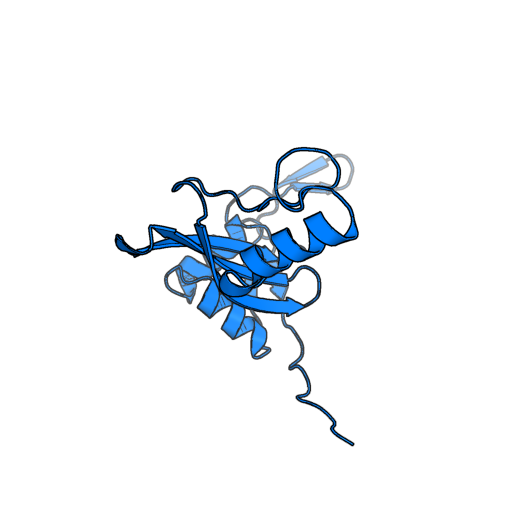A 1 104 ? -9.536 -1.705 -14.699 1.00 94.12 104 ILE A CA 1
ATOM 840 C C . ILE A 1 104 ? -8.646 -2.529 -15.653 1.00 94.12 104 ILE A C 1
ATOM 842 O O . ILE A 1 104 ? -8.688 -2.346 -16.870 1.00 94.12 104 ILE A O 1
ATOM 846 N N . ALA A 1 105 ? -7.832 -3.432 -15.098 1.00 93.25 105 ALA A N 1
ATOM 847 C CA . ALA A 1 105 ? -6.976 -4.379 -15.813 1.00 93.25 105 ALA A CA 1
ATOM 848 C C . ALA A 1 105 ? -5.926 -3.760 -16.748 1.00 93.25 105 ALA A C 1
ATOM 850 O O . ALA A 1 105 ? -5.444 -4.422 -17.676 1.00 93.25 105 ALA A O 1
ATOM 851 N N . LYS A 1 106 ? -5.535 -2.504 -16.520 1.00 94.12 106 LYS A N 1
ATOM 852 C CA . LYS A 1 106 ? -4.464 -1.882 -17.297 1.00 94.12 106 LYS A CA 1
ATOM 853 C C . LYS A 1 106 ? -3.090 -2.270 -16.728 1.00 94.12 106 LYS A C 1
ATOM 855 O O . LYS A 1 106 ? -2.920 -2.283 -15.507 1.00 94.12 106 LYS A O 1
ATOM 860 N N . PRO A 1 107 ? -2.111 -2.609 -17.583 1.00 95.69 107 PRO A N 1
ATOM 861 C CA . PRO A 1 107 ? -0.790 -3.018 -17.130 1.00 95.69 107 PRO A CA 1
ATOM 862 C C . PRO A 1 107 ? 0.046 -1.818 -16.666 1.00 95.69 107 PRO A C 1
ATOM 864 O O . PRO A 1 107 ? 0.014 -0.760 -17.289 1.00 95.69 107 PRO A O 1
ATOM 867 N N . ILE A 1 108 ? 0.853 -2.007 -15.621 1.00 96.88 108 ILE A N 1
ATOM 868 C CA . ILE A 1 108 ? 1.858 -1.036 -15.161 1.00 96.88 108 ILE A CA 1
ATOM 869 C C . ILE A 1 108 ? 3.204 -1.742 -14.991 1.00 96.88 108 ILE A C 1
ATOM 871 O O . ILE A 1 108 ? 3.262 -2.880 -14.520 1.00 96.88 108 ILE A O 1
ATOM 875 N N . LYS A 1 109 ? 4.291 -1.064 -15.366 1.00 97.50 109 LYS A N 1
ATOM 876 C CA . LYS A 1 109 ? 5.669 -1.495 -15.111 1.00 97.50 109 LYS A CA 1
ATOM 877 C C . LYS A 1 109 ? 6.221 -0.721 -13.918 1.00 97.50 109 LYS A C 1
ATOM 879 O O . LYS A 1 109 ? 6.109 0.492 -13.889 1.00 97.50 109 LYS A O 1
ATOM 884 N N . PHE A 1 110 ? 6.826 -1.427 -12.973 1.00 96.88 110 PHE A N 1
ATOM 885 C CA . PHE A 1 110 ? 7.506 -0.855 -11.815 1.00 96.88 110 PHE A CA 1
ATOM 886 C C . PHE A 1 110 ? 8.986 -1.200 -11.891 1.00 96.88 110 PHE A C 1
ATOM 888 O O . PHE A 1 110 ? 9.319 -2.385 -11.991 1.00 96.88 110 PHE A O 1
ATOM 895 N N . ASP A 1 111 ? 9.867 -0.207 -11.806 1.00 95.62 111 ASP A N 1
ATOM 896 C CA . ASP A 1 111 ? 11.293 -0.467 -11.630 1.00 95.62 111 ASP A CA 1
ATOM 897 C C . ASP A 1 111 ? 11.634 -0.594 -10.146 1.00 95.62 111 ASP A C 1
ATOM 899 O O . ASP A 1 111 ? 11.561 0.362 -9.375 1.00 95.62 111 ASP A O 1
ATOM 903 N N . LEU A 1 112 ? 12.015 -1.799 -9.728 1.00 95.12 112 LEU A N 1
ATOM 904 C CA . LEU A 1 112 ? 12.394 -2.066 -8.344 1.00 95.12 112 LEU A CA 1
ATOM 905 C C . LEU A 1 112 ? 13.777 -1.511 -7.986 1.00 95.12 112 LEU A C 1
ATOM 907 O O . LEU A 1 112 ? 14.104 -1.467 -6.799 1.00 95.12 112 LEU A O 1
ATOM 911 N N . CYS A 1 113 ? 14.565 -1.081 -8.975 1.00 94.44 113 CYS A N 1
ATOM 912 C CA . CYS A 1 113 ? 15.832 -0.388 -8.755 1.00 94.44 113 CYS A CA 1
ATOM 913 C C . CYS A 1 113 ? 15.658 1.123 -8.511 1.00 94.44 113 CYS A C 1
ATOM 915 O O . CYS A 1 113 ? 16.604 1.759 -8.052 1.00 94.44 113 CYS A O 1
ATOM 917 N N . ALA A 1 114 ? 14.473 1.699 -8.764 1.00 91.25 114 ALA A N 1
ATOM 918 C CA . ALA A 1 114 ? 14.270 3.154 -8.791 1.00 91.25 114 ALA A CA 1
ATOM 919 C C . ALA A 1 114 ? 14.621 3.868 -7.476 1.00 91.25 114 ALA A C 1
ATOM 921 O O . ALA A 1 114 ? 15.098 4.998 -7.488 1.00 91.25 114 ALA A O 1
ATOM 922 N N . THR A 1 115 ? 14.401 3.218 -6.330 1.00 92.31 115 THR A N 1
ATOM 923 C CA . THR A 1 115 ? 14.613 3.846 -5.014 1.00 92.31 115 THR A CA 1
ATOM 924 C C . THR A 1 115 ? 15.718 3.203 -4.188 1.00 92.31 115 THR A C 1
ATOM 926 O O . THR A 1 115 ? 16.051 3.706 -3.118 1.00 92.31 115 THR A O 1
ATOM 929 N N . LYS A 1 116 ? 16.235 2.043 -4.602 1.00 90.62 116 LYS A N 1
ATOM 930 C CA . LYS A 1 116 ? 17.252 1.307 -3.844 1.00 90.62 116 LYS A CA 1
ATOM 931 C C . LYS A 1 116 ? 18.026 0.342 -4.741 1.00 90.62 116 LYS A C 1
ATOM 933 O O . LYS A 1 116 ? 17.441 -0.213 -5.670 1.00 90.62 116 LYS A O 1
ATOM 938 N N . PRO A 1 117 ? 19.305 0.069 -4.432 1.00 92.88 117 PRO A N 1
ATOM 939 C CA . PRO A 1 117 ? 20.071 -0.928 -5.162 1.00 92.88 117 PRO A CA 1
ATOM 940 C C . PRO A 1 117 ? 19.458 -2.320 -4.976 1.00 92.88 117 PRO A C 1
ATOM 942 O O . PRO A 1 117 ? 19.088 -2.718 -3.868 1.00 92.88 117 PRO A O 1
ATOM 945 N N . ILE A 1 118 ? 19.370 -3.070 -6.073 1.00 93.88 118 ILE A N 1
ATOM 946 C CA . ILE A 1 118 ? 18.988 -4.481 -6.067 1.00 93.88 118 ILE A CA 1
ATOM 947 C C . ILE A 1 118 ? 20.218 -5.301 -6.418 1.00 93.88 118 ILE A C 1
ATOM 949 O O . ILE A 1 118 ? 20.858 -5.058 -7.439 1.00 93.88 118 ILE A O 1
ATOM 953 N N . PHE A 1 119 ? 20.525 -6.289 -5.586 1.00 94.94 119 PHE A N 1
ATOM 954 C CA . PHE A 1 119 ? 21.678 -7.156 -5.780 1.00 94.94 119 PHE A CA 1
ATOM 955 C C . PHE A 1 119 ? 21.275 -8.494 -6.397 1.00 94.94 119 PHE A C 1
ATOM 957 O O . PHE A 1 119 ? 20.200 -9.032 -6.124 1.00 94.94 119 PHE A O 1
ATOM 964 N N . GLU A 1 120 ? 22.156 -9.039 -7.223 1.00 94.56 120 GLU A N 1
ATOM 965 C CA . GLU A 1 120 ? 22.065 -10.372 -7.796 1.00 94.56 120 GLU A CA 1
ATOM 966 C C . GLU A 1 120 ? 23.317 -11.161 -7.414 1.00 94.56 120 GLU A C 1
ATOM 968 O O . GLU A 1 120 ? 24.436 -10.674 -7.566 1.00 94.56 120 GLU A O 1
ATOM 973 N N . TYR A 1 121 ? 23.127 -12.381 -6.917 1.00 95.69 121 TYR A N 1
ATOM 974 C CA . TYR A 1 121 ? 24.223 -13.279 -6.576 1.00 95.69 121 TYR A CA 1
ATOM 975 C C . TYR A 1 121 ? 24.397 -14.328 -7.673 1.00 95.69 121 TYR A C 1
ATOM 977 O O . TYR A 1 121 ? 23.464 -15.077 -7.971 1.00 95.69 121 TYR A O 1
ATOM 985 N N . LYS A 1 122 ? 25.587 -14.380 -8.274 1.00 93.75 122 LYS A N 1
ATOM 986 C CA . LYS A 1 122 ? 25.944 -15.316 -9.348 1.00 93.75 122 LYS A CA 1
ATOM 987 C C . LYS A 1 122 ? 27.380 -15.782 -9.154 1.00 93.75 122 LYS A C 1
ATOM 989 O O . LYS A 1 122 ? 28.280 -14.958 -9.059 1.00 93.75 122 LYS A O 1
ATOM 994 N N . GLY A 1 123 ? 27.589 -17.099 -9.099 1.00 92.81 123 GLY A N 1
ATOM 995 C CA . GLY A 1 123 ? 28.931 -17.693 -9.064 1.00 92.81 123 GLY A CA 1
ATOM 996 C C . GLY A 1 123 ? 29.831 -17.144 -7.953 1.00 92.81 123 GLY A C 1
ATOM 997 O O . GLY A 1 123 ? 30.952 -16.741 -8.229 1.00 92.81 123 GLY A O 1
ATOM 998 N N . TYR A 1 124 ? 29.338 -17.088 -6.712 1.00 94.88 124 TYR A N 1
ATOM 999 C CA . TYR A 1 124 ? 30.071 -16.540 -5.559 1.00 94.88 124 TYR A CA 1
ATOM 1000 C C . TYR A 1 1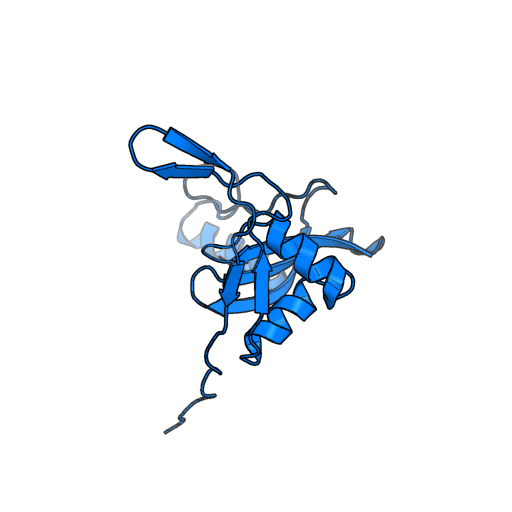24 ? 30.410 -15.043 -5.618 1.00 94.88 124 TYR A C 1
ATOM 1002 O O . TYR A 1 124 ? 31.127 -14.545 -4.755 1.00 94.88 124 TYR A O 1
ATOM 1010 N N . GLN A 1 125 ? 29.836 -14.304 -6.567 1.00 96.25 125 GLN A N 1
ATOM 1011 C CA . GLN A 1 125 ? 29.981 -12.857 -6.691 1.00 96.25 125 GLN A CA 1
ATOM 1012 C C . GLN A 1 125 ? 28.626 -12.152 -6.549 1.00 96.25 125 GLN A C 1
ATOM 1014 O O . GLN A 1 125 ? 27.575 -12.703 -6.889 1.00 96.25 125 GLN A O 1
ATOM 1019 N N . VAL A 1 126 ? 28.657 -10.924 -6.026 1.00 96.31 126 VAL A N 1
ATOM 1020 C CA . VAL A 1 126 ? 27.488 -10.047 -5.878 1.00 96.31 126 VAL A CA 1
ATOM 1021 C C . VAL A 1 126 ? 27.584 -8.926 -6.905 1.00 96.31 126 VAL A C 1
ATOM 1023 O O . VAL A 1 126 ? 28.581 -8.211 -6.956 1.00 96.31 126 VAL A O 1
ATOM 1026 N N . PHE A 1 127 ? 26.526 -8.750 -7.688 1.00 95.50 127 PHE A N 1
ATOM 1027 C CA . PHE A 1 127 ? 26.400 -7.700 -8.693 1.00 95.50 127 PHE A CA 1
ATOM 1028 C C . PHE A 1 127 ? 25.239 -6.776 -8.342 1.00 95.50 127 PHE A C 1
ATOM 1030 O O . PHE A 1 127 ? 24.207 -7.229 -7.847 1.00 95.50 127 PHE A O 1
ATOM 1037 N N . THR A 1 128 ? 25.365 -5.488 -8.646 1.00 95.88 128 THR A N 1
ATOM 1038 C CA . THR A 1 128 ? 24.239 -4.548 -8.573 1.00 95.88 128 THR A CA 1
ATOM 1039 C C . THR A 1 128 ? 23.500 -4.551 -9.907 1.00 95.88 128 THR A C 1
ATOM 1041 O O . THR A 1 128 ? 24.104 -4.339 -10.958 1.00 95.88 128 THR A O 1
ATOM 1044 N N . LYS A 1 129 ? 22.187 -4.785 -9.887 1.00 92.75 129 LYS A N 1
ATOM 1045 C CA . LYS A 1 129 ? 21.354 -4.762 -11.092 1.00 92.75 129 LYS A CA 1
ATOM 1046 C C . LYS A 1 129 ? 21.136 -3.326 -11.564 1.00 92.75 129 LYS A C 1
ATOM 1048 O O . LYS A 1 129 ? 20.652 -2.497 -10.800 1.00 92.75 129 LYS A O 1
ATOM 1053 N N . GLY A 1 130 ? 21.405 -3.074 -12.846 1.00 88.75 130 GLY A N 1
ATOM 1054 C CA . GLY A 1 130 ? 21.105 -1.790 -13.492 1.00 88.75 130 GLY A CA 1
ATOM 1055 C C . GLY A 1 130 ? 19.614 -1.560 -13.762 1.00 88.75 130 GLY A C 1
ATOM 1056 O O . GLY A 1 130 ? 19.186 -0.421 -13.873 1.00 88.75 130 GLY A O 1
ATOM 1057 N N . SER A 1 131 ? 18.812 -2.626 -13.840 1.00 90.69 131 SER A N 1
ATOM 1058 C CA . SER A 1 131 ? 17.351 -2.535 -13.927 1.00 90.69 131 SER A CA 1
ATOM 1059 C C . SER A 1 131 ? 16.683 -3.775 -13.340 1.00 90.69 131 SER A C 1
ATOM 1061 O O . SER A 1 131 ? 17.209 -4.896 -13.420 1.00 90.69 131 SER A O 1
ATOM 1063 N N . PHE A 1 132 ? 15.501 -3.594 -12.746 1.00 94.38 132 PHE A N 1
ATOM 1064 C CA . PHE A 1 132 ? 14.668 -4.717 -12.340 1.00 94.38 132 PHE A CA 1
ATOM 1065 C C . PHE A 1 132 ? 13.182 -4.385 -12.465 1.00 94.38 132 PHE A C 1
ATOM 1067 O O . PHE A 1 132 ? 12.497 -4.068 -11.493 1.00 94.38 132 PHE A O 1
ATOM 1074 N N . ILE A 1 133 ? 12.678 -4.524 -13.690 1.00 95.88 133 ILE A N 1
ATOM 1075 C CA . ILE A 1 133 ? 11.291 -4.215 -14.024 1.00 95.88 133 ILE A CA 1
ATOM 1076 C C . ILE A 1 133 ? 10.362 -5.365 -13.630 1.00 95.88 133 ILE A C 1
ATOM 1078 O O . ILE A 1 133 ? 10.562 -6.516 -14.027 1.00 95.88 133 ILE A O 1
ATOM 1082 N N . ARG A 1 134 ? 9.286 -5.040 -12.914 1.00 95.38 134 ARG A N 1
ATOM 1083 C CA . ARG A 1 134 ? 8.118 -5.907 -12.742 1.00 95.38 134 ARG A CA 1
ATOM 1084 C C . ARG A 1 134 ? 6.906 -5.305 -13.421 1.00 95.38 134 ARG A C 1
ATOM 1086 O O . ARG A 1 134 ? 6.472 -4.216 -13.066 1.00 95.38 134 ARG A O 1
ATOM 1093 N N . GLN A 1 135 ? 6.324 -6.049 -14.353 1.00 96.00 135 GLN A N 1
ATOM 1094 C CA . GLN A 1 135 ? 5.034 -5.704 -14.932 1.00 96.00 135 GLN A CA 1
ATOM 1095 C C . GLN A 1 135 ? 3.916 -6.378 -14.140 1.00 96.00 135 GLN A C 1
ATOM 1097 O O . GLN A 1 135 ? 3.966 -7.583 -13.890 1.00 96.00 135 GLN A O 1
ATOM 1102 N N . LEU A 1 136 ? 2.907 -5.602 -13.759 1.00 94.75 136 LEU A N 1
ATOM 1103 C CA . LEU A 1 136 ? 1.696 -6.094 -13.122 1.00 94.75 136 LEU A CA 1
ATOM 1104 C C . LEU A 1 136 ? 0.482 -5.768 -13.979 1.00 94.75 136 LEU A C 1
ATOM 1106 O O . LEU A 1 136 ? 0.362 -4.674 -14.522 1.00 94.75 136 LEU A O 1
ATOM 1110 N N . GLN A 1 137 ? -0.425 -6.732 -14.054 1.00 94.50 137 GLN A N 1
ATOM 1111 C CA . GLN A 1 137 ? -1.748 -6.600 -14.636 1.00 94.50 137 GLN A CA 1
ATOM 1112 C C . GLN A 1 137 ? -2.669 -7.557 -13.887 1.00 94.50 137 GLN A C 1
ATOM 1114 O O . GLN A 1 137 ? -2.271 -8.678 -13.559 1.00 94.50 137 GLN A O 1
ATOM 1119 N N . PHE A 1 138 ? -3.886 -7.114 -13.604 1.00 92.31 138 PHE A N 1
ATOM 1120 C CA . PHE A 1 138 ? -4.903 -7.930 -12.955 1.00 92.31 138 PHE A CA 1
ATOM 1121 C C . PHE A 1 138 ? -6.026 -8.202 -13.952 1.00 92.31 138 PHE A C 1
ATOM 1123 O O . PHE A 1 138 ? -6.296 -7.339 -14.7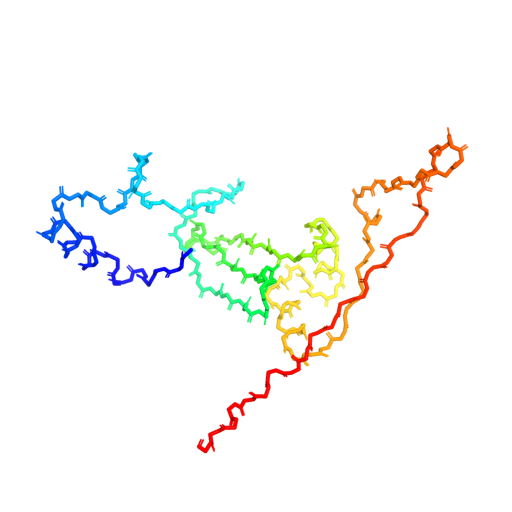85 1.00 92.31 138 PHE A O 1
ATOM 1130 N N . PRO A 1 139 ? -6.660 -9.382 -13.919 1.00 88.12 139 PRO A N 1
ATOM 1131 C CA . PRO A 1 139 ? -7.827 -9.628 -14.752 1.00 88.12 139 PRO A CA 1
ATOM 1132 C C . PRO A 1 139 ? -8.954 -8.674 -14.346 1.00 88.12 139 PRO A C 1
ATOM 1134 O O . PRO A 1 139 ? -9.078 -8.325 -13.167 1.00 88.12 139 PRO A O 1
ATOM 1137 N N . LEU A 1 140 ? -9.792 -8.283 -15.310 1.00 83.38 140 LEU A N 1
ATOM 1138 C CA . LEU A 1 140 ? -11.068 -7.662 -14.970 1.00 83.38 140 LEU A CA 1
ATOM 1139 C C . LEU A 1 140 ? -11.821 -8.652 -14.088 1.00 83.38 140 LEU A C 1
ATOM 1141 O O . LEU A 1 140 ? -11.884 -9.844 -14.393 1.00 83.38 140 LEU A O 1
ATOM 1145 N N . LYS A 1 141 ? -12.357 -8.172 -12.967 1.00 68.62 141 LYS A N 1
ATOM 1146 C CA . LYS A 1 141 ? -13.342 -8.968 -12.249 1.00 68.62 141 LYS A CA 1
ATOM 1147 C C . LYS A 1 141 ? -14.528 -9.081 -13.195 1.00 68.62 141 LYS A C 1
ATOM 1149 O O . LYS A 1 141 ? -15.119 -8.057 -13.533 1.00 68.62 141 LYS A O 1
ATOM 1154 N N . ASP A 1 142 ? -14.830 -10.294 -13.647 1.00 59.59 142 ASP A N 1
ATOM 1155 C CA . ASP A 1 142 ? -16.116 -10.577 -14.268 1.00 59.59 142 ASP A CA 1
ATOM 1156 C C . ASP A 1 142 ? -17.167 -10.126 -13.253 1.00 59.59 142 ASP A C 1
ATOM 1158 O O . ASP A 1 142 ? -17.304 -10.719 -12.179 1.00 59.59 142 ASP A O 1
ATOM 1162 N N . ASN A 1 143 ? -17.830 -9.005 -13.531 1.00 51.72 143 ASN A N 1
ATOM 1163 C CA . ASN A 1 143 ? -18.981 -8.591 -12.751 1.00 51.72 143 ASN A CA 1
ATOM 1164 C C . ASN A 1 143 ? -19.997 -9.720 -12.892 1.00 51.72 143 ASN A C 1
ATOM 1166 O O . ASN A 1 143 ? -20.535 -9.911 -13.975 1.00 51.72 143 ASN A O 1
ATOM 1170 N N . GLU A 1 144 ? -20.169 -10.490 -11.820 1.00 47.22 144 GLU A N 1
ATOM 1171 C CA . GLU A 1 144 ? -21.302 -11.369 -11.560 1.00 47.22 144 GLU A CA 1
ATOM 1172 C C . GLU A 1 144 ? -21.859 -12.064 -12.817 1.00 47.22 144 GLU A C 1
ATOM 1174 O O . GLU A 1 144 ? -22.809 -11.585 -13.440 1.00 47.22 144 GLU A O 1
ATOM 1179 N N . LYS A 1 145 ? -21.387 -13.283 -13.120 1.00 37.00 145 LYS A N 1
ATOM 1180 C CA . LYS A 1 145 ? -22.318 -14.291 -13.651 1.00 37.00 145 LYS A CA 1
ATOM 1181 C C . LYS A 1 145 ? -23.370 -14.545 -12.564 1.00 37.00 145 LYS A C 1
ATOM 1183 O O . LYS A 1 145 ? -23.271 -15.502 -11.808 1.00 37.00 145 LYS A O 1
ATOM 1188 N N . LYS A 1 146 ? -24.330 -13.626 -12.445 1.00 42.69 146 LYS A N 1
ATOM 1189 C CA . LYS A 1 146 ? -25.640 -13.878 -11.863 1.00 42.69 146 LYS A CA 1
ATOM 1190 C C . LYS A 1 146 ? -26.344 -14.837 -12.816 1.00 42.69 146 LYS A C 1
ATOM 1192 O O . LYS A 1 146 ? -26.843 -14.407 -13.853 1.00 42.69 146 LYS A O 1
ATOM 1197 N N . GLN A 1 147 ? -26.322 -16.116 -12.468 1.00 33.91 147 GLN A N 1
ATOM 1198 C CA . GLN A 1 147 ? -27.451 -17.033 -12.610 1.00 33.91 147 GLN A CA 1
ATOM 1199 C C . GLN A 1 147 ? -27.529 -17.848 -11.326 1.00 33.91 147 GLN A C 1
ATOM 1201 O O . GLN A 1 147 ? -26.457 -18.321 -10.883 1.00 33.91 147 GLN A O 1
#

Solvent-accessible surface area (backbone atoms only — not comparable to full-atom values): 9052 Å² total; per-residue (Å²): 137,89,73,60,76,84,54,43,64,60,50,38,54,51,42,29,71,75,66,75,41,73,46,69,47,89,53,93,88,30,45,68,82,86,71,82,54,96,91,45,66,63,73,50,68,87,46,73,48,80,69,53,93,63,27,36,38,32,39,29,32,48,36,79,92,75,72,40,69,51,75,52,76,43,48,79,96,55,53,71,59,25,51,49,54,51,15,46,76,76,38,78,58,32,58,66,60,48,48,51,44,35,47,72,35,40,73,49,77,33,43,59,37,75,73,41,91,39,79,45,81,56,94,97,40,81,42,76,50,93,70,46,77,46,77,47,67,41,75,64,74,78,78,69,87,81,124

InterPro domains:
  IPR043502 DNA/RNA polymerase superfamily [SSF56672] (21-109)

Radius of gyration: 19.75 Å; Cα contacts (8 Å, |Δi|>4): 215; chains: 1; bounding box: 58×38×46 Å

Nearest PDB structures (foldseek):
  6q8p-assembly1_A  TM=2.908E-01  e=5.441E+00  Homo sapiens
  5j1v-assembly3_C  TM=2.807E-01  e=8.793E+00  Homo sapiens
  6ytg-assembly1_A  TM=2.912E-01  e=9.336E+00  Homo sapiens